Protein AF-A0A950RE24-F1 (afdb_monomer_lite)

Radius of gyration: 13.64 Å; chains: 1; bounding box: 39×27×30 Å

Structure (mmCIF, N/CA/C/O backbone):
data_AF-A0A950RE24-F1
#
_entry.id   AF-A0A950RE24-F1
#
loop_
_atom_site.group_PDB
_atom_site.id
_atom_site.type_symbol
_atom_site.label_atom_id
_atom_site.label_alt_id
_atom_site.label_comp_id
_atom_site.label_asym_id
_atom_site.label_entity_id
_atom_site.label_seq_id
_atom_site.pdbx_PDB_ins_code
_atom_site.Cartn_x
_atom_site.Cartn_y
_atom_site.Cartn_z
_atom_site.occupancy
_atom_site.B_iso_or_equiv
_atom_site.auth_seq_id
_atom_site.auth_comp_id
_atom_site.auth_asym_id
_atom_site.auth_atom_id
_atom_site.pdbx_PDB_model_num
ATOM 1 N N . MET A 1 1 ? 6.293 5.348 -9.965 1.00 64.06 1 MET A N 1
ATOM 2 C CA . MET A 1 1 ? 4.927 4.828 -9.722 1.00 64.06 1 MET A CA 1
ATOM 3 C C . MET A 1 1 ? 3.999 4.829 -10.944 1.00 64.06 1 MET A C 1
ATOM 5 O O . MET A 1 1 ? 3.074 4.031 -10.942 1.00 64.06 1 MET A O 1
ATOM 9 N N . ARG A 1 2 ? 4.237 5.622 -12.005 1.00 70.25 2 ARG A N 1
ATOM 10 C CA . ARG A 1 2 ? 3.335 5.685 -13.178 1.00 70.25 2 ARG A CA 1
ATOM 11 C C . ARG A 1 2 ? 3.039 4.338 -13.860 1.00 70.25 2 ARG A C 1
ATOM 13 O O . ARG A 1 2 ? 1.884 4.069 -14.153 1.00 70.25 2 ARG A O 1
ATOM 20 N N . ALA A 1 3 ? 4.048 3.485 -14.061 1.00 76.56 3 ALA A N 1
ATOM 21 C CA . ALA A 1 3 ? 3.853 2.174 -14.695 1.00 76.56 3 ALA A CA 1
ATOM 22 C C . ALA A 1 3 ? 2.967 1.233 -13.855 1.00 76.56 3 ALA A C 1
ATOM 24 O O . ALA A 1 3 ? 2.052 0.614 -14.381 1.00 76.56 3 ALA A O 1
ATOM 25 N N . ALA A 1 4 ? 3.177 1.198 -12.534 1.00 79.25 4 ALA A N 1
ATOM 26 C CA . ALA A 1 4 ? 2.339 0.432 -11.610 1.00 79.25 4 ALA A CA 1
ATOM 27 C C . ALA A 1 4 ? 0.884 0.931 -11.595 1.00 79.25 4 ALA A C 1
ATOM 29 O O . ALA A 1 4 ? -0.047 0.133 -11.597 1.00 79.25 4 ALA A O 1
ATOM 30 N N . ALA A 1 5 ? 0.685 2.253 -11.613 1.00 84.81 5 ALA A N 1
ATOM 31 C CA . ALA A 1 5 ? -0.647 2.846 -11.656 1.00 84.81 5 ALA A CA 1
ATOM 32 C C . ALA A 1 5 ? -1.375 2.558 -12.979 1.00 84.81 5 ALA A C 1
ATOM 34 O O . ALA A 1 5 ? -2.564 2.260 -12.956 1.00 84.81 5 ALA A O 1
ATOM 35 N N . ALA A 1 6 ? -0.680 2.632 -14.120 1.00 85.00 6 ALA A N 1
ATOM 36 C CA . ALA A 1 6 ? -1.241 2.278 -15.424 1.00 85.00 6 ALA A CA 1
ATOM 37 C C . ALA A 1 6 ? -1.658 0.802 -15.470 1.00 85.00 6 ALA A C 1
ATOM 39 O O . ALA A 1 6 ? -2.808 0.503 -15.773 1.00 85.00 6 ALA A O 1
ATOM 40 N N . TRP A 1 7 ? -0.775 -0.094 -15.031 1.00 87.62 7 TRP A N 1
ATOM 41 C CA . TRP A 1 7 ? -1.053 -1.526 -15.006 1.00 87.62 7 TRP A CA 1
ATOM 42 C C . TRP A 1 7 ? -2.245 -1.901 -14.122 1.00 87.62 7 TRP A C 1
ATOM 44 O O . TRP A 1 7 ? -3.107 -2.678 -14.515 1.00 87.62 7 TRP A O 1
ATOM 54 N N . LEU A 1 8 ? -2.346 -1.312 -12.927 1.00 85.75 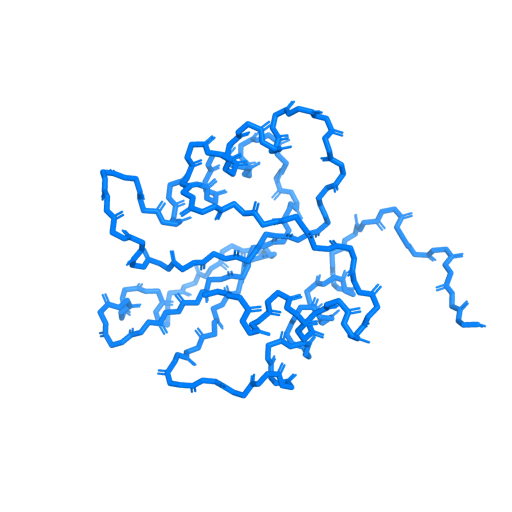8 LEU A N 1
ATOM 55 C CA . LEU A 1 8 ? -3.495 -1.551 -12.052 1.00 85.75 8 LEU A CA 1
ATOM 56 C C . LEU A 1 8 ? -4.804 -1.025 -12.667 1.00 85.75 8 LEU A C 1
ATOM 58 O O . LEU A 1 8 ? -5.851 -1.633 -12.463 1.00 85.75 8 LEU A O 1
ATOM 62 N N . ARG A 1 9 ? -4.768 0.060 -13.449 1.00 87.75 9 ARG A N 1
ATOM 63 C CA . ARG A 1 9 ? -5.952 0.515 -14.198 1.00 87.75 9 ARG A CA 1
ATOM 64 C C . ARG A 1 9 ? -6.342 -0.470 -15.294 1.00 87.75 9 ARG A C 1
ATOM 66 O O . ARG A 1 9 ? -7.524 -0.766 -15.426 1.00 87.75 9 ARG A O 1
ATOM 73 N N . GLU A 1 10 ? -5.370 -0.997 -16.033 1.00 85.88 10 GLU A N 1
ATOM 74 C CA . GLU A 1 10 ? -5.594 -2.040 -17.046 1.00 85.88 10 GLU A CA 1
ATOM 75 C C . GLU A 1 10 ? -6.165 -3.323 -16.426 1.00 85.88 10 GLU A C 1
ATOM 77 O O . GLU A 1 10 ? -7.046 -3.951 -17.005 1.00 85.88 10 GLU A O 1
ATOM 82 N N . ALA A 1 11 ? -5.758 -3.653 -15.199 1.00 83.31 11 ALA A N 1
ATOM 83 C CA . ALA A 1 11 ? -6.315 -4.755 -14.417 1.00 83.31 11 ALA A CA 1
ATOM 84 C C . ALA A 1 11 ? -7.723 -4.479 -13.833 1.00 83.31 11 ALA A C 1
ATOM 86 O O . ALA A 1 11 ? -8.242 -5.310 -13.089 1.00 83.31 11 ALA A O 1
ATOM 87 N N . GLY A 1 12 ? -8.345 -3.333 -14.143 1.00 85.94 12 GLY A N 1
ATOM 88 C CA . GLY A 1 12 ? -9.718 -2.992 -13.752 1.00 85.94 12 GLY A CA 1
ATOM 89 C C . GLY A 1 12 ? -9.858 -2.205 -12.443 1.00 85.94 12 GLY A C 1
ATOM 90 O O . GLY A 1 12 ? -10.979 -1.961 -11.994 1.00 85.94 12 GLY A O 1
ATOM 91 N N . TYR A 1 13 ? -8.758 -1.774 -11.818 1.00 87.31 13 TYR A N 1
ATOM 92 C CA . TYR A 1 13 ? -8.812 -1.013 -10.567 1.00 87.31 13 TYR A CA 1
ATOM 93 C C . TYR A 1 13 ? -8.947 0.495 -10.799 1.00 87.31 13 TYR A C 1
ATOM 95 O O . TYR A 1 13 ? -8.294 1.096 -11.656 1.00 87.31 13 TYR A O 1
ATOM 103 N N . ARG A 1 14 ? -9.719 1.163 -9.935 1.00 88.81 14 ARG A N 1
ATOM 104 C CA . ARG A 1 14 ? -9.700 2.626 -9.841 1.00 88.81 14 ARG A CA 1
ATOM 105 C C . ARG A 1 14 ? -8.476 3.074 -9.041 1.00 88.81 14 ARG A C 1
ATOM 107 O O . ARG A 1 14 ? -8.436 2.925 -7.824 1.00 88.81 14 ARG A O 1
ATOM 114 N N . VAL A 1 15 ? -7.498 3.674 -9.718 1.00 90.12 15 VAL A N 1
ATOM 115 C CA . VAL A 1 15 ? -6.242 4.115 -9.087 1.00 90.12 15 VAL A CA 1
ATOM 116 C C . VAL A 1 15 ? -6.235 5.622 -8.836 1.00 90.1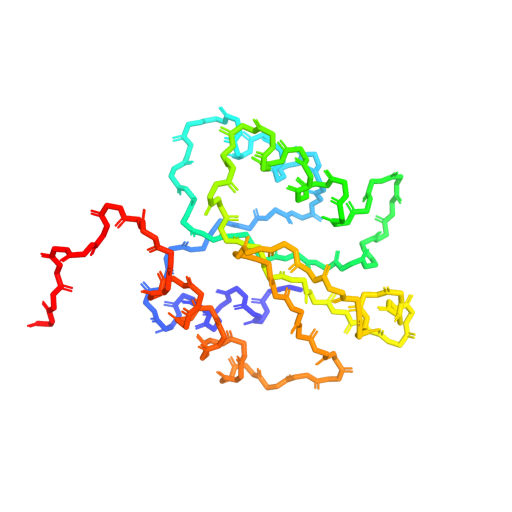2 15 VAL A C 1
ATOM 118 O O . VAL A 1 15 ? -6.293 6.418 -9.779 1.00 90.12 15 VAL A O 1
ATOM 121 N N . LEU A 1 16 ? -6.095 6.002 -7.562 1.00 88.94 16 LEU A N 1
ATOM 122 C CA . LEU A 1 16 ? -5.792 7.366 -7.126 1.00 88.94 16 LEU A CA 1
ATOM 123 C C . LEU A 1 16 ? -4.278 7.500 -6.935 1.00 88.94 16 LEU A C 1
ATOM 125 O O . LEU A 1 16 ? -3.692 6.828 -6.088 1.00 88.94 16 LEU A O 1
ATOM 129 N N . GLU A 1 17 ? -3.636 8.353 -7.730 1.00 88.75 17 GLU A N 1
ATOM 130 C CA . GLU A 1 17 ? -2.199 8.599 -7.611 1.00 88.75 17 GLU A CA 1
ATOM 131 C C . GLU A 1 17 ? -1.927 9.740 -6.632 1.00 88.75 17 GLU A C 1
ATOM 133 O O . GLU A 1 17 ? -2.502 10.822 -6.741 1.00 88.75 17 GLU A O 1
ATOM 138 N N . ALA A 1 18 ? -1.009 9.500 -5.700 1.00 86.69 18 ALA A N 1
ATOM 139 C CA . ALA A 1 18 ? -0.477 10.513 -4.806 1.00 86.69 18 ALA A CA 1
ATOM 140 C C . ALA A 1 18 ? 1.039 10.628 -5.032 1.00 86.69 18 ALA A C 1
ATOM 142 O O . ALA A 1 18 ? 1.751 9.652 -4.783 1.00 86.69 18 ALA A O 1
ATOM 143 N N . PRO A 1 19 ? 1.546 11.776 -5.515 1.00 81.44 19 PRO A N 1
ATOM 144 C CA . PRO A 1 19 ? 2.977 11.962 -5.752 1.00 81.44 19 PRO A CA 1
ATOM 145 C C . PRO A 1 19 ? 3.786 12.073 -4.452 1.00 81.44 19 PRO A C 1
ATOM 147 O O . PRO A 1 19 ? 4.991 11.840 -4.463 1.00 81.44 19 PRO A O 1
ATOM 150 N N . ASP A 1 20 ? 3.131 12.402 -3.337 1.00 78.31 20 ASP A N 1
ATOM 151 C CA . ASP A 1 20 ? 3.740 12.558 -2.020 1.00 78.31 20 ASP A CA 1
ATOM 152 C C . ASP A 1 20 ? 2.781 12.127 -0.894 1.00 78.31 20 ASP A C 1
ATOM 154 O O . ASP A 1 20 ? 1.574 11.934 -1.091 1.00 78.31 20 ASP A O 1
ATOM 158 N N . ALA A 1 21 ? 3.329 11.971 0.316 1.00 79.50 21 ALA A N 1
ATOM 159 C CA . ALA A 1 21 ? 2.568 11.555 1.493 1.00 79.50 21 ALA A CA 1
ATOM 160 C C . ALA A 1 21 ? 1.467 12.558 1.881 1.00 79.50 21 ALA A C 1
ATOM 162 O O . ALA A 1 21 ? 0.413 12.143 2.358 1.00 79.50 21 ALA A O 1
ATOM 163 N N . ALA A 1 22 ? 1.672 13.859 1.653 1.00 82.44 22 ALA A N 1
ATOM 164 C CA . ALA A 1 22 ? 0.694 14.889 1.999 1.00 82.44 22 ALA A CA 1
ATOM 165 C C . ALA A 1 22 ? -0.551 14.803 1.101 1.00 82.44 22 ALA A C 1
ATOM 167 O O . ALA A 1 22 ? -1.683 14.887 1.577 1.00 82.44 22 ALA A O 1
ATOM 168 N N . THR A 1 23 ? -0.356 14.577 -0.195 1.00 85.06 23 THR A N 1
ATOM 169 C CA . THR A 1 23 ? -1.426 14.364 -1.169 1.00 85.06 23 THR A CA 1
ATOM 170 C C . THR A 1 23 ? -2.161 13.061 -0.876 1.00 85.06 23 THR A C 1
ATOM 172 O O . THR A 1 23 ? -3.391 13.040 -0.874 1.00 85.06 23 THR A O 1
ATOM 175 N N . ALA A 1 24 ? -1.429 11.994 -0.534 1.00 84.81 24 ALA A N 1
ATOM 176 C CA . ALA A 1 24 ? -2.025 10.723 -0.130 1.00 84.81 24 ALA A CA 1
ATOM 177 C C . ALA A 1 24 ? -2.906 10.885 1.115 1.00 84.81 24 ALA A C 1
ATOM 179 O O . ALA A 1 24 ? -4.035 10.399 1.141 1.00 84.81 24 ALA A O 1
ATOM 180 N N . GLN A 1 25 ? -2.430 11.625 2.122 1.00 83.81 25 GLN A N 1
ATOM 181 C CA . GLN A 1 25 ? -3.222 11.951 3.303 1.00 83.81 25 GLN A CA 1
ATOM 182 C C . GLN A 1 25 ? -4.496 12.701 2.919 1.00 83.81 25 GLN A C 1
ATOM 184 O O . GLN A 1 25 ? -5.573 12.270 3.317 1.00 83.81 25 GLN A O 1
ATOM 189 N N . ARG A 1 26 ? -4.428 13.763 2.108 1.00 84.94 26 ARG A N 1
ATOM 190 C CA . ARG A 1 26 ? -5.640 14.493 1.688 1.00 84.94 26 ARG A CA 1
ATOM 191 C C . ARG A 1 26 ? -6.651 13.590 0.982 1.00 84.94 26 ARG A C 1
ATOM 193 O O . ARG A 1 26 ? -7.838 13.691 1.270 1.00 84.94 26 ARG A O 1
ATOM 200 N N . LEU A 1 27 ? -6.197 12.685 0.112 1.00 85.25 27 LEU A N 1
ATOM 201 C CA . LEU A 1 27 ? -7.073 11.727 -0.573 1.00 85.25 27 LEU A CA 1
ATOM 202 C C . LEU A 1 27 ? -7.740 10.752 0.406 1.00 85.25 27 LEU A C 1
ATOM 204 O O . LEU A 1 27 ? -8.936 10.490 0.289 1.00 85.25 27 LEU A O 1
ATOM 208 N N . LEU A 1 28 ? -6.995 10.259 1.397 1.00 82.88 28 LEU A N 1
ATOM 209 C CA . LEU A 1 28 ? -7.521 9.367 2.435 1.00 82.88 28 LEU A CA 1
ATOM 210 C C . LEU A 1 28 ? -8.551 10.065 3.343 1.00 82.88 28 LEU A C 1
ATOM 212 O O . LEU A 1 28 ? -9.564 9.455 3.684 1.00 82.88 28 LEU A O 1
ATOM 216 N N . HIS A 1 29 ? -8.318 11.336 3.692 1.00 80.75 29 HIS A N 1
ATOM 217 C CA . HIS A 1 29 ? -9.214 12.131 4.545 1.00 80.75 29 HIS A CA 1
ATOM 218 C C . HIS A 1 29 ? -10.425 12.692 3.787 1.00 80.75 29 HIS A C 1
ATOM 220 O O . HIS A 1 29 ? -11.484 12.879 4.376 1.00 80.75 29 HIS A O 1
ATOM 226 N N . GLY A 1 30 ? -10.298 12.952 2.484 1.00 75.44 30 GLY A N 1
ATOM 227 C CA . GLY A 1 30 ? -11.326 13.587 1.651 1.00 75.44 30 GLY A CA 1
ATOM 228 C C . GLY A 1 30 ? -12.539 12.708 1.326 1.00 75.44 30 GLY A C 1
ATOM 229 O O . GLY A 1 30 ? -13.203 12.945 0.324 1.00 75.44 30 GLY A O 1
ATOM 230 N N . GLY A 1 31 ? -12.797 11.652 2.104 1.00 69.31 31 GLY A N 1
ATOM 231 C CA . GLY A 1 31 ? -13.942 10.754 1.919 1.00 69.31 31 GLY A CA 1
ATOM 232 C C . GLY A 1 31 ? -13.840 9.819 0.711 1.00 69.31 31 GLY A C 1
ATOM 233 O O . GLY A 1 31 ? -14.764 9.050 0.455 1.00 69.31 31 GLY A O 1
ATOM 234 N N . SER A 1 32 ? -12.719 9.830 -0.021 1.00 77.19 32 SER A N 1
ATOM 235 C CA . SER A 1 32 ? -12.519 8.886 -1.119 1.00 77.19 32 SER A CA 1
ATOM 236 C C . SER A 1 32 ? -12.512 7.458 -0.578 1.00 77.19 32 SER A C 1
ATOM 238 O O . SER A 1 32 ? -11.818 7.130 0.396 1.00 77.19 32 SER A O 1
ATOM 240 N N . ARG A 1 33 ? -13.297 6.590 -1.217 1.00 78.62 33 ARG A N 1
ATOM 241 C CA . ARG A 1 33 ? -13.260 5.157 -0.940 1.00 78.62 33 ARG A CA 1
ATOM 242 C C . ARG A 1 33 ? -11.932 4.611 -1.448 1.00 78.62 33 ARG A C 1
ATOM 244 O O . ARG A 1 33 ? -11.598 4.779 -2.616 1.00 78.62 33 ARG A O 1
ATOM 251 N N . VAL A 1 34 ? -11.161 4.039 -0.531 1.00 86.12 34 VAL A N 1
ATOM 252 C CA . VAL A 1 34 ? -9.852 3.446 -0.805 1.00 86.12 34 VAL A CA 1
ATOM 253 C C . VAL A 1 34 ? -9.893 2.069 -0.179 1.00 86.12 34 VAL A C 1
ATOM 255 O O . VAL A 1 34 ? -9.977 1.969 1.044 1.00 86.12 34 VAL A O 1
ATOM 258 N N . ASP A 1 35 ? -9.888 1.050 -1.032 1.00 87.50 35 ASP A N 1
ATOM 259 C CA . ASP A 1 35 ? -9.984 -0.356 -0.633 1.00 87.50 35 ASP A CA 1
ATOM 260 C C . ASP A 1 35 ? -8.602 -1.001 -0.456 1.00 87.50 35 ASP A C 1
ATOM 262 O O . ASP A 1 35 ? -8.494 -2.050 0.163 1.00 87.50 35 ASP A O 1
ATOM 266 N N . ALA A 1 36 ? -7.537 -0.372 -0.964 1.00 89.50 36 ALA A N 1
ATOM 267 C CA . ALA A 1 36 ? -6.150 -0.742 -0.698 1.00 89.50 36 ALA A CA 1
ATOM 268 C C . ALA A 1 36 ? -5.217 0.466 -0.878 1.00 89.50 36 ALA A C 1
ATOM 270 O O . ALA A 1 36 ? -5.421 1.299 -1.763 1.00 89.50 36 ALA A O 1
ATOM 271 N N . LEU A 1 37 ? -4.169 0.541 -0.059 1.00 90.12 37 LEU A N 1
ATOM 272 C CA . LEU A 1 37 ? -3.082 1.510 -0.182 1.00 90.12 37 LEU A CA 1
ATOM 273 C C . LEU A 1 37 ? -1.815 0.804 -0.669 1.00 90.12 37 LEU A C 1
ATOM 275 O O . LEU A 1 37 ? -1.335 -0.121 -0.023 1.00 90.12 37 LEU A O 1
ATOM 279 N N . VAL A 1 38 ? -1.231 1.278 -1.768 1.00 90.00 38 VAL A N 1
ATOM 280 C CA . VAL A 1 38 ? 0.068 0.807 -2.270 1.00 90.00 38 VAL A CA 1
ATOM 281 C C . VAL A 1 38 ? 1.080 1.941 -2.113 1.00 90.00 38 VAL A C 1
ATOM 283 O O . VAL A 1 38 ? 0.857 3.035 -2.630 1.00 90.00 38 VAL A O 1
ATOM 286 N N . THR A 1 39 ? 2.173 1.723 -1.377 1.00 87.06 39 THR A N 1
ATOM 287 C CA . THR A 1 39 ? 3.139 2.791 -1.057 1.00 87.06 39 THR A CA 1
ATOM 288 C C . THR A 1 39 ? 4.582 2.297 -1.014 1.00 87.06 39 THR A C 1
ATOM 290 O O . THR A 1 39 ? 4.860 1.181 -0.583 1.00 87.06 39 THR A O 1
ATOM 293 N N . ASP A 1 40 ? 5.517 3.135 -1.459 1.00 83.38 40 ASP A N 1
ATOM 294 C CA . ASP A 1 40 ? 6.951 2.882 -1.337 1.00 83.38 40 ASP A CA 1
ATOM 295 C C . ASP A 1 40 ? 7.433 3.125 0.102 1.00 83.38 40 ASP A C 1
ATOM 297 O O . ASP A 1 40 ? 7.139 4.149 0.717 1.00 83.38 40 ASP A O 1
ATOM 301 N N . VAL A 1 41 ? 8.229 2.200 0.643 1.00 75.19 41 VAL A N 1
ATOM 302 C CA . VAL A 1 41 ? 8.800 2.337 1.999 1.00 75.19 41 VAL A CA 1
ATOM 303 C C . VAL A 1 41 ? 9.792 3.500 2.053 1.00 75.19 41 VAL A C 1
ATOM 305 O O . VAL A 1 41 ? 9.782 4.283 3.003 1.00 75.19 41 VAL A O 1
ATOM 308 N N . GLY A 1 42 ? 10.610 3.630 1.006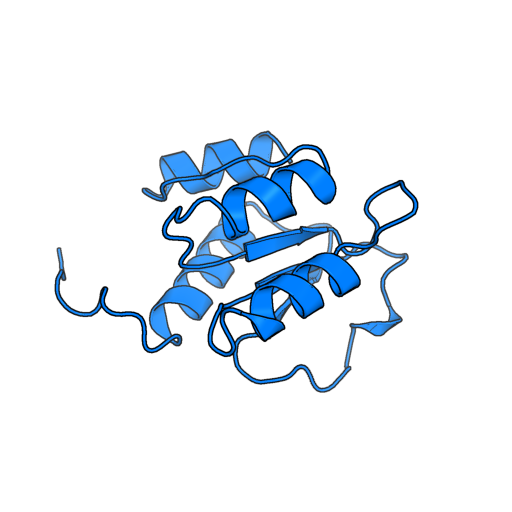 1.00 65.38 42 GLY A N 1
ATOM 309 C CA . GLY A 1 42 ? 11.671 4.629 0.871 1.00 65.38 42 GLY A CA 1
ATOM 310 C C . GLY A 1 42 ? 11.272 5.864 0.064 1.00 65.38 42 GLY A C 1
ATOM 311 O O . GLY A 1 42 ? 12.051 6.296 -0.781 1.00 65.38 42 GLY A O 1
ATOM 312 N N . LEU A 1 43 ? 10.065 6.409 0.260 1.00 59.00 43 LEU A N 1
ATOM 313 C CA . LEU A 1 43 ? 9.695 7.687 -0.362 1.00 59.00 43 LEU A CA 1
ATOM 314 C C . LEU A 1 43 ? 10.696 8.791 0.050 1.00 59.00 43 LEU A C 1
ATOM 316 O O . LEU A 1 43 ? 10.938 8.956 1.248 1.00 59.00 43 LEU A O 1
ATOM 320 N N . PRO A 1 44 ? 11.277 9.554 -0.899 1.00 48.16 44 PRO A N 1
ATOM 321 C CA . PRO A 1 44 ? 12.145 10.681 -0.571 1.00 48.16 44 PRO A CA 1
ATOM 322 C C . PRO A 1 44 ? 11.331 11.801 0.101 1.00 48.16 44 PRO A C 1
ATOM 324 O O . PRO A 1 44 ? 10.354 12.287 -0.464 1.00 48.16 44 PRO A O 1
ATOM 327 N N . GLY A 1 45 ? 11.719 12.209 1.315 1.00 54.62 45 GLY A N 1
ATOM 328 C CA . GLY A 1 45 ? 11.050 13.269 2.085 1.00 54.62 45 GLY A CA 1
ATOM 329 C C . GLY A 1 45 ? 11.035 13.021 3.601 1.00 54.62 45 GLY A C 1
ATOM 330 O O . GLY A 1 45 ? 11.548 12.015 4.082 1.00 54.62 45 GLY A O 1
ATOM 331 N N . ARG A 1 46 ? 10.435 13.946 4.374 1.00 47.09 46 ARG A N 1
ATOM 332 C CA . ARG A 1 46 ? 10.322 13.850 5.853 1.00 47.09 46 ARG A CA 1
ATOM 333 C C . ARG A 1 46 ? 9.300 12.807 6.338 1.00 47.09 46 ARG A C 1
ATOM 335 O O . ARG A 1 46 ? 9.306 12.464 7.517 1.00 47.09 46 ARG A O 1
ATOM 342 N N . THR A 1 47 ? 8.433 12.307 5.456 1.00 53.91 47 THR A N 1
ATOM 343 C CA . THR A 1 47 ? 7.363 11.350 5.778 1.00 53.91 47 THR A CA 1
ATOM 344 C C . THR A 1 47 ? 7.557 10.084 4.953 1.00 53.91 47 THR A C 1
ATOM 346 O O . THR A 1 47 ? 7.495 10.123 3.727 1.00 53.91 47 THR A O 1
ATOM 349 N N . ASN A 1 48 ? 7.801 8.961 5.627 1.00 72.56 48 ASN A N 1
ATOM 350 C CA . ASN A 1 48 ? 8.004 7.665 4.983 1.00 72.56 48 ASN A CA 1
ATOM 351 C C . ASN A 1 48 ? 6.655 6.968 4.703 1.00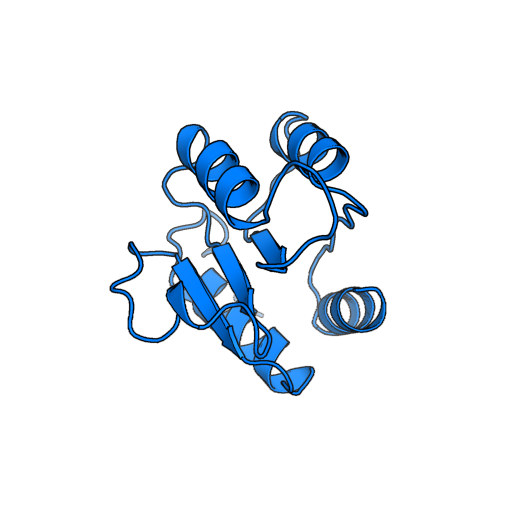 72.56 48 ASN A C 1
ATOM 353 O O . ASN A 1 48 ? 5.646 7.249 5.358 1.00 72.56 48 ASN A O 1
ATOM 357 N N . GLY A 1 49 ? 6.620 6.027 3.753 1.00 74.88 49 GLY A N 1
ATOM 358 C CA . GLY A 1 49 ? 5.397 5.274 3.429 1.00 74.88 49 GLY A CA 1
ATOM 359 C C . GLY A 1 49 ? 4.809 4.523 4.634 1.00 74.88 49 GLY A C 1
ATOM 360 O O . GLY A 1 49 ? 3.598 4.328 4.720 1.00 74.88 49 GLY A O 1
ATOM 361 N N . ARG A 1 50 ? 5.646 4.181 5.627 1.00 77.56 50 ARG A N 1
ATOM 362 C CA . ARG A 1 50 ? 5.226 3.562 6.898 1.00 77.56 50 ARG A CA 1
ATOM 363 C C . ARG A 1 50 ? 4.363 4.498 7.751 1.00 77.56 50 ARG A C 1
ATOM 365 O O . ARG A 1 50 ? 3.331 4.068 8.252 1.00 77.56 50 ARG A O 1
ATOM 372 N N . GLN A 1 51 ? 4.747 5.764 7.898 1.00 80.19 51 GLN A N 1
ATOM 373 C CA . GLN A 1 51 ? 3.975 6.769 8.637 1.00 80.19 51 GLN A CA 1
ATOM 374 C C . GLN A 1 51 ? 2.639 7.052 7.949 1.00 80.19 51 GLN A C 1
ATOM 376 O O . GLN A 1 51 ? 1.618 7.146 8.625 1.00 80.19 51 GLN A O 1
ATOM 381 N N . LEU A 1 52 ? 2.628 7.131 6.613 1.00 84.25 52 LEU A N 1
ATOM 382 C CA . LEU A 1 52 ? 1.392 7.276 5.842 1.00 84.25 52 LEU A CA 1
ATOM 383 C C . LEU A 1 52 ? 0.441 6.098 6.094 1.00 84.25 52 LEU A C 1
ATOM 385 O O . LEU A 1 52 ? -0.730 6.311 6.392 1.00 84.25 52 LEU A O 1
ATOM 389 N N . ALA A 1 53 ? 0.951 4.868 6.011 1.00 85.62 53 ALA A N 1
ATOM 390 C CA . ALA A 1 53 ? 0.178 3.663 6.284 1.00 85.62 53 ALA A CA 1
ATOM 391 C C . ALA A 1 53 ? -0.355 3.614 7.722 1.00 85.62 53 ALA A C 1
ATOM 393 O O . ALA A 1 53 ? -1.516 3.267 7.932 1.00 85.62 53 ALA A O 1
ATOM 394 N N . GLY A 1 54 ? 0.472 3.995 8.700 1.00 85.25 54 GLY A N 1
ATOM 395 C CA . GLY A 1 54 ? 0.062 4.114 10.097 1.00 85.25 54 GLY A CA 1
ATOM 396 C C . GLY A 1 54 ? -1.084 5.110 10.262 1.00 85.25 54 GLY A C 1
ATOM 397 O O . GLY A 1 54 ? -2.132 4.750 10.786 1.00 85.25 54 GLY A O 1
ATOM 398 N N . ALA A 1 55 ? -0.935 6.325 9.727 1.00 84.44 55 ALA A N 1
ATOM 399 C CA . ALA A 1 55 ? -1.969 7.357 9.786 1.00 84.44 55 ALA A CA 1
ATOM 400 C C . ALA A 1 55 ? -3.273 6.927 9.091 1.00 84.44 55 ALA A C 1
ATOM 402 O O . ALA A 1 55 ? -4.362 7.171 9.611 1.00 84.44 55 ALA A O 1
ATOM 403 N N . ALA A 1 56 ? -3.169 6.254 7.941 1.00 86.19 56 ALA A N 1
ATOM 404 C CA . ALA A 1 56 ? -4.319 5.719 7.221 1.00 86.19 56 ALA A CA 1
ATOM 405 C C . ALA A 1 56 ? -5.063 4.666 8.054 1.00 86.19 56 ALA A C 1
ATOM 407 O O . ALA A 1 56 ? -6.290 4.701 8.146 1.00 86.19 56 ALA A O 1
ATOM 408 N N . ARG A 1 57 ? -4.323 3.762 8.708 1.00 86.38 57 ARG A N 1
ATOM 409 C CA . ARG A 1 57 ? -4.905 2.696 9.530 1.00 86.38 57 ARG A CA 1
ATOM 410 C C . ARG A 1 57 ? -5.425 3.156 10.885 1.00 86.38 57 ARG A C 1
ATOM 412 O O . ARG A 1 57 ? -6.327 2.515 11.404 1.00 86.38 57 ARG A O 1
ATOM 419 N N . THR A 1 58 ? -4.962 4.285 11.418 1.00 85.62 58 THR A N 1
ATOM 420 C CA . THR A 1 58 ? -5.611 4.912 12.583 1.00 85.62 58 THR A CA 1
ATOM 421 C C . THR A 1 58 ? -7.075 5.255 12.290 1.00 85.62 58 THR A C 1
ATOM 423 O O . THR A 1 58 ? -7.920 5.137 13.169 1.00 85.62 58 THR A O 1
ATOM 426 N N . GLN A 1 59 ? -7.390 5.656 11.053 1.00 82.12 59 GLN A N 1
ATOM 427 C CA . GLN A 1 59 ? -8.759 5.990 10.635 1.00 82.12 59 GLN A CA 1
ATOM 428 C C . GLN A 1 59 ? -9.503 4.804 10.019 1.00 82.12 59 GLN A C 1
ATOM 430 O O . GLN A 1 59 ? -10.726 4.734 10.097 1.00 82.12 59 GLN A O 1
ATOM 435 N N . ARG A 1 60 ? -8.774 3.888 9.376 1.00 83.38 60 ARG A N 1
ATOM 436 C CA . ARG A 1 60 ? -9.313 2.689 8.726 1.00 83.38 60 ARG A CA 1
ATOM 437 C C . ARG A 1 60 ? -8.496 1.461 9.144 1.00 83.38 60 ARG A C 1
ATOM 439 O O . ARG A 1 60 ? -7.612 1.050 8.391 1.00 83.38 60 ARG A O 1
ATOM 446 N N . PRO A 1 61 ? -8.760 0.878 10.327 1.00 83.69 61 PRO A N 1
ATOM 447 C CA . PRO A 1 61 ? -7.954 -0.213 10.885 1.00 83.69 61 PRO A CA 1
ATOM 448 C C . PRO A 1 61 ? -7.786 -1.408 9.945 1.00 83.69 61 PRO A C 1
ATOM 450 O O . PRO A 1 61 ? -6.701 -1.995 9.898 1.00 83.69 61 PRO A O 1
ATOM 453 N N . ASP A 1 62 ? -8.811 -1.693 9.142 1.00 84.62 62 ASP A N 1
ATOM 454 C CA . ASP A 1 62 ? -8.857 -2.818 8.203 1.00 84.62 62 ASP A CA 1
ATOM 455 C C . ASP A 1 62 ? -8.358 -2.475 6.794 1.00 84.62 62 ASP A C 1
ATOM 457 O O . ASP A 1 62 ? -8.408 -3.325 5.909 1.00 84.62 62 ASP A O 1
ATOM 461 N N . LEU A 1 63 ? -7.874 -1.246 6.561 1.00 88.12 63 LEU A N 1
ATOM 462 C CA . LEU A 1 63 ? -7.351 -0.841 5.257 1.00 88.12 63 LEU A CA 1
ATOM 463 C C . LEU A 1 63 ? -6.144 -1.716 4.881 1.00 88.12 63 LEU A C 1
ATOM 465 O O . LEU A 1 63 ? -5.112 -1.651 5.562 1.00 88.12 63 LEU A O 1
ATOM 469 N N . PRO A 1 64 ? -6.224 -2.473 3.775 1.00 90.88 64 PRO A N 1
ATOM 470 C CA . PRO A 1 64 ? -5.099 -3.232 3.263 1.00 90.88 64 PRO A CA 1
ATOM 471 C C . PRO A 1 64 ? -3.973 -2.301 2.815 1.00 90.88 64 PRO A C 1
ATOM 473 O O . PRO A 1 64 ? -4.210 -1.335 2.087 1.00 90.88 64 PRO A O 1
ATOM 476 N N . VAL A 1 65 ? -2.736 -2.599 3.215 1.00 90.94 65 VAL A N 1
ATOM 477 C CA . VAL A 1 65 ? -1.555 -1.806 2.845 1.00 90.94 65 VAL A CA 1
ATOM 478 C C . VAL A 1 65 ? -0.465 -2.686 2.246 1.00 90.94 65 VAL A C 1
ATOM 480 O O . VAL A 1 65 ? 0.082 -3.555 2.924 1.00 90.94 65 VAL A O 1
ATOM 483 N N . LEU A 1 66 ? -0.113 -2.422 0.989 1.00 90.56 66 LEU A N 1
ATOM 484 C CA . LEU A 1 66 ? 1.015 -3.034 0.300 1.00 90.56 66 LEU A CA 1
ATOM 485 C C . LEU A 1 66 ? 2.214 -2.085 0.291 1.00 90.56 66 LEU A C 1
ATOM 487 O O . LEU A 1 66 ? 2.189 -1.022 -0.333 1.00 90.56 66 LEU A O 1
ATOM 491 N N . PHE A 1 67 ? 3.288 -2.501 0.947 1.00 88.00 67 PHE A N 1
ATOM 492 C CA . PHE A 1 67 ? 4.563 -1.803 0.946 1.00 88.00 67 PHE A CA 1
ATOM 493 C C . PHE A 1 67 ? 5.456 -2.295 -0.191 1.00 88.00 67 PHE A C 1
ATOM 495 O O . PHE A 1 67 ? 5.774 -3.476 -0.276 1.00 88.00 67 PHE A O 1
ATOM 502 N N . MET A 1 68 ? 5.925 -1.382 -1.031 1.00 86.25 68 MET A N 1
ATOM 503 C CA . MET A 1 68 ? 6.955 -1.651 -2.028 1.00 86.25 68 MET A CA 1
ATOM 504 C C . MET A 1 68 ? 8.318 -1.312 -1.424 1.00 86.25 68 MET A C 1
ATOM 506 O O . MET A 1 68 ? 8.599 -0.155 -1.098 1.00 86.25 68 MET A O 1
ATOM 510 N N . THR A 1 69 ? 9.166 -2.320 -1.241 1.00 78.88 69 THR A N 1
ATOM 511 C CA . THR A 1 69 ? 10.487 -2.151 -0.627 1.00 78.88 69 THR A CA 1
ATOM 512 C C . THR A 1 69 ? 11.603 -2.406 -1.633 1.00 78.88 69 THR A C 1
ATOM 514 O O . THR A 1 69 ? 11.499 -3.281 -2.483 1.00 78.88 69 THR A O 1
ATOM 517 N N . GLY A 1 70 ? 12.667 -1.610 -1.572 1.00 74.75 70 GLY A N 1
ATOM 518 C CA . GLY A 1 70 ? 13.913 -1.866 -2.298 1.00 74.75 70 GLY A CA 1
ATOM 519 C C . GLY A 1 70 ? 15.001 -2.365 -1.349 1.00 74.75 70 GLY A C 1
ATOM 520 O O . GLY A 1 70 ? 14.737 -2.644 -0.182 1.00 74.75 70 GLY A O 1
ATOM 521 N N . TYR A 1 71 ? 16.249 -2.391 -1.818 1.00 57.16 71 TYR A N 1
ATOM 522 C CA . TYR A 1 71 ? 17.415 -2.803 -1.020 1.00 57.16 71 TYR A CA 1
ATOM 523 C C . TYR A 1 71 ? 17.551 -2.064 0.333 1.00 57.16 71 TYR A C 1
ATOM 525 O O . TYR A 1 71 ? 18.105 -2.613 1.278 1.00 57.16 71 TYR A O 1
ATOM 533 N N . ALA A 1 72 ? 17.005 -0.846 0.446 1.00 53.59 72 ALA A N 1
ATOM 534 C CA . ALA A 1 72 ? 17.040 -0.012 1.650 1.00 53.59 72 ALA A CA 1
ATOM 535 C C . ALA A 1 72 ? 15.892 -0.248 2.658 1.00 53.59 72 ALA A C 1
ATOM 537 O O . ALA A 1 72 ? 15.858 0.414 3.689 1.00 53.59 72 ALA A O 1
ATOM 538 N N . GLY A 1 73 ? 14.930 -1.139 2.389 1.00 55.97 73 GLY A N 1
ATOM 539 C CA . GLY A 1 73 ? 13.802 -1.401 3.297 1.00 55.97 73 GLY A CA 1
ATOM 540 C C . GLY A 1 73 ? 13.818 -2.806 3.899 1.00 55.97 73 GLY A C 1
ATOM 541 O O . GLY A 1 73 ? 12.763 -3.426 4.050 1.00 55.97 73 GLY A O 1
ATOM 542 N N . SER A 1 74 ? 15.015 -3.305 4.227 1.00 57.88 74 SER A N 1
ATOM 543 C CA . SER A 1 74 ? 15.240 -4.612 4.861 1.00 57.88 74 SER A CA 1
ATOM 544 C C . SER A 1 74 ? 14.535 -4.762 6.212 1.00 57.88 74 SER A C 1
ATOM 546 O O . SER A 1 74 ? 14.201 -5.876 6.588 1.00 57.88 74 SER A O 1
ATOM 548 N N . GLU A 1 75 ? 14.226 -3.664 6.904 1.00 61.66 75 GLU A N 1
ATOM 549 C CA . GLU A 1 75 ? 13.564 -3.684 8.217 1.00 61.66 75 GLU A CA 1
ATOM 550 C C . GLU A 1 75 ? 12.139 -4.258 8.195 1.00 61.66 75 GLU A C 1
ATOM 552 O O . GLU A 1 75 ? 11.624 -4.678 9.228 1.00 61.66 75 GLU A O 1
ATOM 557 N N . LEU A 1 76 ? 11.476 -4.254 7.034 1.00 64.62 76 LEU A N 1
ATOM 558 C CA . LEU A 1 76 ? 10.149 -4.856 6.868 1.00 64.62 76 LEU A CA 1
ATOM 559 C C . LEU A 1 76 ? 10.222 -6.295 6.346 1.00 64.62 76 LEU A C 1
ATOM 561 O O . LEU A 1 76 ? 9.213 -7.000 6.359 1.00 64.62 76 LEU A O 1
ATOM 565 N N . ARG A 1 77 ? 11.399 -6.749 5.893 1.00 62.28 77 ARG A N 1
ATOM 566 C CA . ARG A 1 77 ? 11.602 -8.135 5.465 1.00 62.28 77 ARG A CA 1
ATOM 567 C C . ARG A 1 77 ? 11.687 -9.026 6.700 1.00 62.28 77 ARG A C 1
ATOM 569 O O . ARG A 1 77 ? 12.529 -8.816 7.563 1.00 62.28 77 ARG A O 1
ATOM 576 N N . GLY A 1 78 ? 10.803 -10.018 6.787 1.00 60.69 78 GLY A N 1
ATOM 577 C CA . GLY A 1 78 ? 10.749 -10.948 7.922 1.00 60.69 78 GLY A CA 1
ATOM 578 C C . GLY A 1 78 ? 10.106 -10.376 9.191 1.00 60.69 78 GLY A C 1
ATOM 579 O O . GLY A 1 78 ? 9.949 -11.106 10.166 1.00 60.69 78 GLY A O 1
ATOM 580 N N . ALA A 1 79 ? 9.686 -9.107 9.184 1.00 65.62 79 ALA A N 1
ATOM 581 C CA . ALA A 1 79 ? 8.887 -8.551 10.264 1.00 65.62 79 ALA A CA 1
ATOM 582 C C . ALA A 1 79 ? 7.484 -9.177 10.253 1.00 65.62 79 ALA A C 1
ATOM 584 O O . ALA A 1 79 ? 6.853 -9.296 9.200 1.00 65.62 79 ALA A O 1
ATOM 585 N N . ALA A 1 80 ? 6.973 -9.534 11.432 1.00 70.12 80 ALA A N 1
ATOM 586 C CA . ALA A 1 80 ? 5.570 -9.885 11.599 1.00 70.12 80 ALA A CA 1
ATOM 587 C C . ALA A 1 80 ? 4.714 -8.635 11.340 1.00 70.12 80 ALA A C 1
ATOM 589 O O . ALA A 1 80 ? 4.599 -7.749 12.189 1.00 70.12 80 ALA A O 1
ATOM 590 N N . LEU A 1 81 ? 4.159 -8.535 10.132 1.00 75.81 81 LEU A N 1
ATOM 591 C CA . LEU A 1 81 ? 3.259 -7.450 9.766 1.00 75.81 81 LEU A CA 1
ATOM 592 C C . LEU A 1 81 ? 1.866 -7.720 10.351 1.00 75.81 81 LEU A C 1
ATOM 594 O O . LEU A 1 81 ? 1.407 -8.865 10.326 1.00 75.81 81 LEU A O 1
ATOM 598 N N . PRO A 1 82 ? 1.162 -6.687 10.846 1.00 78.38 82 PRO A N 1
ATOM 599 C CA . PRO A 1 82 ? -0.229 -6.826 11.250 1.00 78.38 82 PRO A CA 1
ATOM 600 C C . PRO A 1 82 ? -1.108 -7.364 10.107 1.00 78.38 82 PRO A C 1
ATOM 602 O O . PRO A 1 82 ? -0.820 -7.091 8.936 1.00 78.38 82 PRO A O 1
ATOM 605 N N . PRO A 1 83 ? -2.234 -8.033 10.413 1.00 80.94 83 PRO A N 1
ATOM 606 C CA . PRO A 1 83 ? -3.208 -8.440 9.403 1.00 80.94 83 PRO A CA 1
ATOM 607 C C . PRO A 1 83 ? -3.586 -7.283 8.465 1.00 80.94 83 PRO A C 1
ATOM 609 O O . PRO A 1 83 ? -3.696 -6.127 8.894 1.00 80.94 83 PRO A O 1
ATOM 612 N N . GLY A 1 84 ? -3.727 -7.589 7.173 1.00 83.69 84 GLY A N 1
ATOM 613 C CA . GLY A 1 84 ? -3.994 -6.606 6.115 1.00 83.69 84 GLY A CA 1
ATOM 614 C C . GLY A 1 84 ? -2.759 -5.855 5.597 1.00 83.69 84 GLY A C 1
ATOM 615 O O . GLY A 1 84 ? -2.874 -5.105 4.632 1.00 83.69 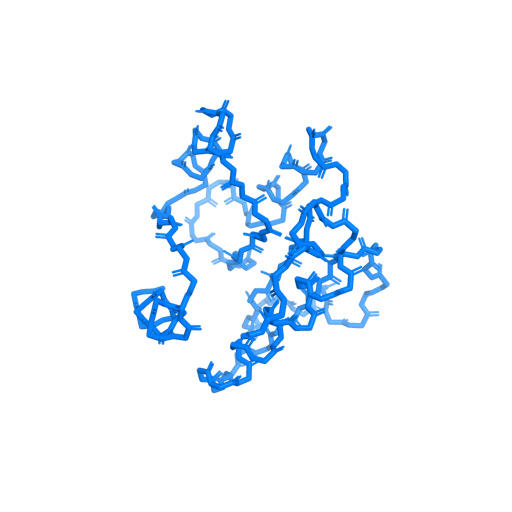84 GLY A O 1
ATOM 616 N N . MET A 1 85 ? -1.568 -6.052 6.174 1.00 87.31 85 MET A N 1
ATOM 617 C CA . MET A 1 85 ? -0.321 -5.507 5.626 1.00 87.31 85 MET A CA 1
ATOM 618 C C . MET A 1 85 ? 0.481 -6.567 4.878 1.00 87.31 85 MET A C 1
ATOM 620 O O . MET A 1 85 ? 0.649 -7.691 5.342 1.00 87.31 85 MET A O 1
ATOM 624 N N . ALA A 1 86 ? 1.036 -6.175 3.737 1.00 87.81 86 ALA A N 1
ATOM 625 C CA . ALA A 1 86 ? 1.948 -6.997 2.961 1.00 87.81 86 ALA A CA 1
ATOM 626 C C . ALA A 1 86 ? 3.114 -6.158 2.437 1.00 87.81 86 ALA A C 1
ATOM 628 O O . ALA A 1 86 ? 3.038 -4.934 2.352 1.00 87.81 86 ALA A O 1
ATOM 629 N N . VAL A 1 87 ? 4.191 -6.836 2.056 1.00 87.00 87 VAL A N 1
ATOM 630 C CA . VAL A 1 87 ? 5.354 -6.239 1.399 1.00 87.00 87 VAL A CA 1
ATOM 631 C C . VAL A 1 87 ? 5.571 -6.949 0.064 1.00 87.00 87 VAL A C 1
ATOM 633 O O . VAL A 1 87 ? 5.326 -8.152 -0.045 1.00 87.00 87 VAL A O 1
ATOM 636 N N . ILE A 1 88 ? 6.013 -6.197 -0.942 1.00 86.94 88 ILE A N 1
ATOM 637 C CA . ILE A 1 88 ? 6.544 -6.704 -2.204 1.00 86.94 88 ILE A CA 1
ATOM 638 C C . ILE A 1 88 ? 7.942 -6.126 -2.436 1.00 86.94 88 ILE A C 1
ATOM 640 O O . ILE A 1 88 ? 8.179 -4.922 -2.283 1.00 86.94 88 ILE A O 1
ATOM 644 N N . ASP A 1 89 ? 8.875 -7.009 -2.769 1.00 85.00 89 ASP A N 1
ATOM 645 C CA . ASP A 1 89 ? 10.277 -6.677 -2.976 1.00 85.00 89 ASP A CA 1
ATOM 646 C C . ASP A 1 89 ? 10.533 -6.184 -4.394 1.00 85.00 89 ASP A C 1
ATOM 648 O O . ASP A 1 89 ? 10.067 -6.769 -5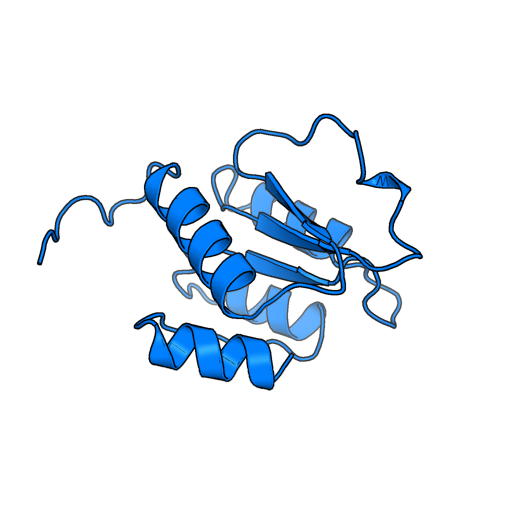.363 1.00 85.00 89 ASP A O 1
ATOM 652 N N . LYS A 1 90 ? 11.317 -5.116 -4.525 1.00 81.31 90 LYS A N 1
ATOM 653 C CA . LYS A 1 90 ? 11.867 -4.682 -5.807 1.00 81.31 90 LYS A CA 1
ATOM 654 C C . LYS A 1 90 ? 13.154 -5.468 -6.117 1.00 81.31 90 LYS A C 1
ATOM 656 O O . LYS A 1 90 ? 13.994 -5.593 -5.221 1.00 81.31 90 LYS A O 1
ATOM 661 N N . PRO A 1 91 ? 13.366 -5.887 -7.379 1.00 86.12 91 PRO A N 1
ATOM 662 C CA . PRO A 1 91 ? 12.443 -5.742 -8.508 1.00 86.12 91 PRO A CA 1
ATOM 663 C C . PRO A 1 91 ? 11.257 -6.718 -8.411 1.00 86.12 91 PRO A C 1
ATOM 665 O O . PRO A 1 91 ? 11.435 -7.866 -8.023 1.00 86.12 91 PRO A O 1
ATOM 668 N N . PHE A 1 92 ? 10.068 -6.256 -8.803 1.00 85.12 92 PHE A N 1
ATOM 669 C CA . PHE A 1 92 ? 8.860 -7.075 -8.944 1.00 85.12 92 PHE A CA 1
ATOM 670 C C . PHE A 1 92 ? 8.295 -6.936 -10.356 1.00 85.12 92 PHE A C 1
ATOM 672 O O . PHE A 1 92 ? 8.483 -5.894 -10.994 1.00 85.12 92 PHE A O 1
ATOM 679 N N . SER A 1 93 ? 7.576 -7.955 -10.829 1.00 89.25 93 SER A N 1
ATOM 680 C CA . SER A 1 93 ? 6.793 -7.833 -12.058 1.00 89.25 93 SER A CA 1
ATOM 681 C C . SER A 1 93 ? 5.475 -7.091 -11.799 1.00 89.25 93 SER A C 1
ATOM 683 O O . SER A 1 93 ? 4.957 -7.050 -10.679 1.00 89.25 93 SER A O 1
ATOM 685 N N . LEU A 1 94 ? 4.921 -6.475 -12.843 1.00 87.94 94 LEU A N 1
ATOM 686 C CA . LEU A 1 94 ? 3.615 -5.820 -12.760 1.00 87.94 94 LEU A CA 1
ATOM 687 C C . LEU A 1 94 ? 2.490 -6.834 -12.470 1.00 87.94 94 LEU A C 1
ATOM 689 O O . LEU A 1 94 ? 1.561 -6.523 -11.721 1.00 87.94 94 LEU A O 1
ATOM 693 N N . ASP A 1 95 ? 2.621 -8.060 -12.978 1.00 88.12 95 ASP A N 1
ATOM 694 C CA . ASP A 1 95 ? 1.732 -9.182 -12.669 1.00 88.12 95 ASP A CA 1
ATOM 695 C C . ASP A 1 95 ? 1.769 -9.562 -11.187 1.00 88.12 95 ASP A C 1
ATOM 697 O O . ASP A 1 95 ? 0.714 -9.705 -10.568 1.00 88.12 95 ASP A O 1
ATOM 701 N N . ASP A 1 96 ? 2.960 -9.641 -10.581 1.00 89.31 96 ASP A N 1
ATOM 702 C CA . ASP A 1 96 ? 3.104 -9.930 -9.148 1.00 89.31 96 ASP A CA 1
ATOM 703 C C . ASP A 1 96 ? 2.442 -8.847 -8.296 1.00 89.31 96 ASP A C 1
ATOM 705 O O . ASP A 1 96 ? 1.751 -9.149 -7.318 1.00 89.31 96 ASP A O 1
ATOM 709 N N . LEU A 1 97 ? 2.607 -7.577 -8.683 1.00 89.19 97 LEU A N 1
ATOM 710 C CA . LEU A 1 97 ? 1.942 -6.458 -8.022 1.00 89.19 97 LEU A CA 1
ATOM 711 C C . LEU A 1 97 ? 0.416 -6.612 -8.092 1.00 89.19 97 LEU A C 1
ATOM 713 O O . LEU A 1 97 ? -0.256 -6.525 -7.062 1.00 89.19 97 LEU A O 1
ATOM 717 N N . ALA A 1 98 ? -0.133 -6.863 -9.282 1.00 88.19 98 ALA A N 1
ATOM 718 C CA . ALA A 1 98 ? -1.572 -7.018 -9.479 1.00 88.19 98 ALA A CA 1
ATOM 719 C C . ALA A 1 98 ? -2.128 -8.237 -8.726 1.00 88.19 98 ALA A C 1
ATOM 721 O O . ALA A 1 98 ? -3.170 -8.141 -8.072 1.00 88.19 98 ALA A O 1
ATOM 722 N N . ALA A 1 99 ? -1.415 -9.365 -8.754 1.00 89.56 99 ALA A N 1
ATOM 723 C CA . ALA A 1 99 ? -1.777 -10.572 -8.021 1.00 89.56 99 ALA A CA 1
ATOM 724 C C . ALA A 1 99 ? -1.791 -10.329 -6.506 1.00 89.56 99 ALA A C 1
ATOM 726 O O . ALA A 1 99 ? -2.721 -10.765 -5.823 1.00 89.56 99 ALA A O 1
ATOM 727 N N . ARG A 1 100 ? -0.806 -9.587 -5.980 1.00 89.12 100 ARG A N 1
ATOM 728 C CA . ARG A 1 100 ? -0.735 -9.242 -4.556 1.00 89.12 100 ARG A CA 1
ATOM 729 C C . ARG A 1 100 ? -1.872 -8.318 -4.141 1.00 89.12 100 ARG A C 1
ATOM 731 O O . ARG A 1 100 ? -2.525 -8.589 -3.138 1.00 89.12 100 ARG A O 1
ATOM 738 N N . VAL A 1 101 ? -2.147 -7.278 -4.930 1.00 88.88 101 VAL A N 1
ATOM 739 C CA . VAL A 1 101 ? -3.282 -6.371 -4.704 1.00 88.88 101 VAL A CA 1
ATOM 740 C C . VAL A 1 101 ? -4.598 -7.149 -4.719 1.00 88.88 101 VAL A C 1
ATOM 742 O O . VAL A 1 101 ? -5.393 -7.008 -3.794 1.00 88.88 101 VAL A O 1
ATOM 745 N N . ARG A 1 102 ? -4.800 -8.044 -5.694 1.00 88.38 102 ARG A N 1
ATOM 746 C CA . ARG A 1 102 ? -5.995 -8.896 -5.775 1.00 88.38 102 ARG A CA 1
ATOM 747 C C . ARG A 1 102 ? -6.163 -9.782 -4.544 1.00 88.38 102 ARG A C 1
ATOM 749 O O . ARG A 1 102 ? -7.264 -9.867 -4.008 1.00 88.38 102 ARG A O 1
ATOM 756 N N . ALA A 1 103 ? -5.094 -10.437 -4.096 1.00 87.75 103 ALA A N 1
ATOM 757 C CA . ALA A 1 103 ? -5.129 -11.294 -2.912 1.00 87.75 103 ALA A CA 1
ATOM 758 C C . ALA A 1 103 ? -5.468 -10.495 -1.644 1.00 87.75 103 ALA A C 1
ATOM 760 O O . ALA A 1 103 ? -6.278 -10.937 -0.835 1.00 87.75 103 ALA A O 1
ATOM 761 N N . MET A 1 104 ? -4.891 -9.300 -1.497 1.00 87.62 104 MET A N 1
ATOM 762 C CA . MET A 1 104 ? -5.166 -8.408 -0.369 1.00 87.62 104 MET A CA 1
ATOM 763 C C . MET A 1 104 ? -6.600 -7.906 -0.358 1.00 87.62 104 MET A C 1
ATOM 765 O O . MET A 1 104 ? -7.229 -7.916 0.694 1.00 87.62 104 MET A O 1
ATOM 769 N N . LEU A 1 105 ? -7.108 -7.493 -1.521 1.00 85.62 105 LEU A N 1
ATOM 770 C CA . LEU A 1 105 ? -8.502 -7.108 -1.659 1.00 85.62 105 LEU A CA 1
ATOM 771 C C . LEU A 1 105 ? -9.383 -8.297 -1.306 1.00 85.62 105 LEU A C 1
ATOM 773 O O . LEU A 1 105 ? -10.174 -8.151 -0.397 1.00 85.62 105 LEU A O 1
ATOM 777 N N . SER A 1 106 ? -9.143 -9.483 -1.877 1.00 83.56 106 SER A N 1
ATOM 778 C CA . SER A 1 106 ? -9.933 -10.702 -1.627 1.00 83.56 106 SER A CA 1
ATOM 779 C C . SER A 1 106 ? -9.994 -11.131 -0.154 1.00 83.56 106 SER A C 1
ATOM 781 O O . SER A 1 106 ? -10.999 -11.685 0.283 1.00 83.56 106 SER A O 1
ATOM 783 N N . ALA A 1 107 ? -8.916 -10.901 0.601 1.00 74.50 107 ALA A N 1
ATOM 784 C CA . ALA A 1 107 ? -8.806 -11.264 2.013 1.00 74.50 107 ALA A CA 1
ATOM 785 C C . ALA A 1 107 ? -9.335 -10.185 2.973 1.00 74.50 107 ALA A C 1
ATOM 787 O O . ALA A 1 107 ? -9.587 -10.477 4.142 1.00 74.50 107 ALA A O 1
ATOM 788 N N . ALA A 1 108 ? -9.477 -8.941 2.515 1.00 66.75 108 ALA A N 1
ATOM 789 C CA . ALA A 1 108 ? -10.025 -7.869 3.328 1.00 66.75 108 ALA A CA 1
ATOM 790 C C . ALA A 1 108 ? -11.551 -8.022 3.405 1.00 66.75 108 ALA A C 1
ATOM 792 O O . ALA A 1 108 ? -12.190 -8.124 2.360 1.00 66.75 108 ALA A O 1
ATOM 793 N N . PRO A 1 109 ? -12.179 -7.988 4.592 1.00 58.34 109 PRO A N 1
ATOM 794 C CA . PRO A 1 109 ? -13.630 -7.901 4.707 1.00 58.34 109 PRO A CA 1
ATOM 795 C C . PRO A 1 109 ? -14.082 -6.495 4.285 1.00 58.34 109 PRO A C 1
ATOM 797 O O . PRO A 1 109 ? -14.439 -5.649 5.097 1.00 58.34 109 PRO A O 1
ATOM 800 N N . GLY A 1 110 ? -13.994 -6.201 2.991 1.00 57.22 110 GLY A N 1
ATOM 801 C CA . GLY A 1 110 ? -14.531 -4.991 2.404 1.00 57.22 110 GLY A CA 1
ATOM 802 C C . GLY A 1 110 ? -15.956 -5.237 1.901 1.00 57.22 110 GLY A C 1
ATOM 803 O O . GLY A 1 110 ? -16.296 -6.347 1.496 1.00 57.22 110 GLY A O 1
ATOM 804 N N . PRO A 1 111 ? -16.807 -4.203 1.853 1.00 55.16 111 PRO A N 1
ATOM 805 C CA . PRO A 1 111 ? -18.201 -4.291 1.389 1.00 55.16 111 PRO A CA 1
ATOM 806 C C . PRO A 1 111 ? -18.355 -4.595 -0.120 1.00 55.16 111 PRO A C 1
ATOM 808 O O . PRO A 1 111 ? -19.419 -4.371 -0.686 1.00 55.16 111 PRO A O 1
ATOM 811 N N . TRP A 1 112 ? -17.299 -5.060 -0.792 1.00 58.94 112 TRP A N 1
ATOM 812 C CA . TRP A 1 112 ? -17.247 -5.376 -2.221 1.00 58.94 112 TRP A CA 1
ATOM 813 C C . TRP A 1 112 ? -17.529 -6.866 -2.520 1.00 58.94 112 TRP A C 1
ATOM 815 O O . TRP A 1 112 ? -17.516 -7.250 -3.685 1.00 58.94 112 TRP A O 1
ATOM 825 N N . HIS A 1 113 ? -17.872 -7.697 -1.521 1.00 51.53 113 HIS A N 1
ATOM 826 C CA . HIS A 1 113 ? -18.210 -9.129 -1.687 1.00 51.53 113 HIS A CA 1
ATOM 827 C C . HIS A 1 113 ? -19.501 -9.414 -2.502 1.00 51.53 113 HIS A C 1
ATOM 829 O O . HIS A 1 113 ? -20.024 -10.522 -2.466 1.00 51.53 113 HIS A O 1
ATOM 835 N N . LEU A 1 114 ? -20.052 -8.431 -3.222 1.00 45.06 114 LEU A N 1
ATOM 836 C CA . LEU A 1 114 ? -21.352 -8.527 -3.898 1.00 45.06 114 LEU A CA 1
ATOM 837 C C . LEU A 1 114 ? -21.303 -8.521 -5.429 1.00 45.06 114 LEU A C 1
ATOM 839 O O . LEU A 1 114 ? -22.363 -8.439 -6.040 1.00 45.06 114 LEU A O 1
ATOM 843 N N . ILE A 1 115 ? -20.138 -8.636 -6.076 1.00 38.78 115 ILE A N 1
ATOM 844 C CA . ILE A 1 115 ? -20.116 -8.758 -7.544 1.00 38.78 115 ILE A CA 1
ATOM 845 C C . ILE A 1 115 ? -19.078 -9.798 -8.006 1.00 38.78 115 ILE A C 1
ATOM 847 O O . ILE A 1 115 ? -17.907 -9.454 -8.178 1.00 38.78 115 ILE A O 1
ATOM 851 N N . PRO A 1 116 ? -19.467 -11.076 -8.188 1.00 32.28 116 PRO A N 1
ATOM 852 C CA . PRO A 1 116 ? -18.788 -11.981 -9.115 1.00 32.28 116 PRO A CA 1
ATOM 853 C C . PRO A 1 116 ? -19.162 -11.623 -10.578 1.00 32.28 116 PRO A C 1
ATOM 855 O O . PRO A 1 116 ? -20.133 -10.888 -10.768 1.00 32.28 116 PRO A O 1
ATOM 858 N N . PRO A 1 117 ? -18.369 -12.062 -11.581 1.00 49.66 117 PRO A N 1
ATOM 859 C CA . PRO A 1 117 ? -18.418 -11.576 -12.970 1.00 49.66 117 PRO A CA 1
ATOM 860 C C . PRO A 1 117 ? -19.763 -11.751 -13.681 1.00 49.66 117 PRO A C 1
ATOM 862 O O . PRO A 1 117 ? -20.477 -12.733 -13.375 1.00 49.66 117 PRO A O 1
#

pLDDT: mean 77.73, std 13.24, range [32.28, 90.94]

Foldseek 3Di:
DVVLQVLLVVVVDDDDDDLDLVSLVCCLVVPNDAQEAEAEQPDPDPDGVVNSVVVSCVVVVLHAYEYEYEPPPCVPPPDPDPPNYYYDYPPDDSVVVNVVVVVSSVPGPDPPPPDDD

Sequence (117 aa):
MRAAAAWLREAGYRVLEAPDAATAQRLLHGGSRVDALVTDVGLPGRTNGRQLAGAARTQRPDLPVLFMTGYAGSELRGAALPPGMAVIDKPFSLDDLAARVRAMLSAAPGPWHLIPP

Secondary structure (DSSP, 8-state):
-HHHHHHHHHTT--PPP-SSHHHHHHHHHTT---S-EEEETT-SSSS-HHHHHHHHHHH-TT--EEEEE-TT-GGGTT--PPTTEEEEESS--HHHHHHHHHHHHHHS--TTTT---